Protein AF-A0A932QW08-F1 (afdb_monomer_lite)

pLDDT: mean 87.55, std 18.59, range [40.22, 98.88]

Structure (mmCIF, N/CA/C/O backbone):
data_AF-A0A932QW08-F1
#
_entry.id   AF-A0A932QW08-F1
#
loop_
_atom_site.group_PDB
_atom_site.id
_atom_site.type_symbol
_atom_site.label_atom_id
_atom_site.label_alt_id
_atom_site.label_comp_id
_atom_site.label_asym_id
_atom_site.label_entity_id
_atom_site.label_seq_id
_atom_site.pdbx_PDB_ins_code
_atom_site.Cartn_x
_atom_site.Cartn_y
_atom_site.Cartn_z
_atom_site.occupancy
_atom_site.B_iso_or_equ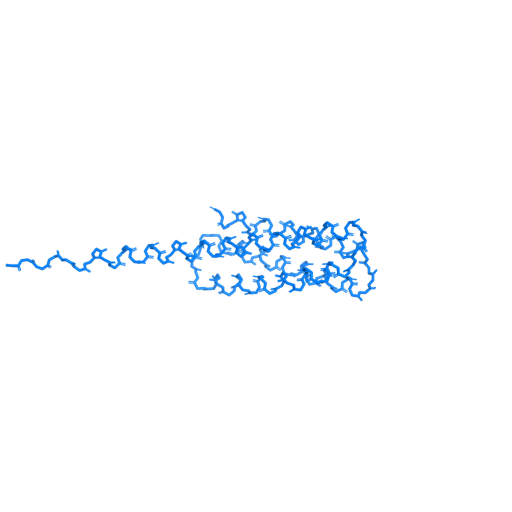iv
_atom_site.auth_seq_id
_atom_site.auth_comp_id
_atom_site.auth_asym_id
_atom_site.auth_atom_id
_atom_site.pdbx_PDB_model_num
ATOM 1 N N . MET A 1 1 ? -29.002 -18.054 51.172 1.00 41.00 1 MET A N 1
ATOM 2 C CA . MET A 1 1 ? -27.911 -18.502 50.277 1.00 41.00 1 MET A CA 1
ATOM 3 C C . MET A 1 1 ? -27.880 -17.586 49.061 1.00 41.00 1 MET A C 1
ATOM 5 O O . MET A 1 1 ? -28.75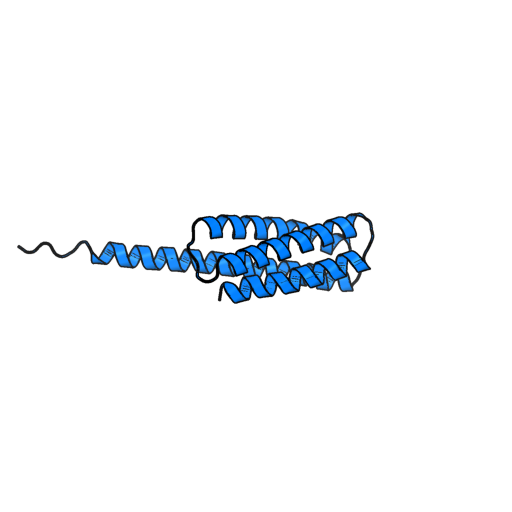7 -17.677 48.213 1.00 41.00 1 MET A O 1
ATOM 9 N N . GLN A 1 2 ? -26.954 -16.626 49.044 1.00 42.19 2 GLN A N 1
ATOM 10 C CA . GLN A 1 2 ? -26.823 -15.622 47.986 1.00 42.19 2 GLN A CA 1
ATOM 11 C C . GLN A 1 2 ? -26.068 -16.214 46.784 1.00 42.19 2 GLN A C 1
ATOM 13 O O . GLN A 1 2 ? -24.943 -16.683 46.929 1.00 42.19 2 GLN A O 1
ATOM 18 N N . ARG A 1 3 ? -26.689 -16.201 45.599 1.00 48.06 3 ARG A N 1
ATOM 19 C CA . ARG A 1 3 ? -26.050 -16.525 44.314 1.00 48.06 3 ARG A CA 1
ATOM 20 C C . ARG A 1 3 ? -25.539 -15.231 43.670 1.00 48.06 3 ARG A C 1
ATOM 22 O O . ARG A 1 3 ? -26.230 -14.643 42.849 1.00 48.06 3 ARG A O 1
ATOM 29 N N . PHE A 1 4 ? -24.336 -14.795 44.032 1.00 46.00 4 PHE A N 1
ATOM 30 C CA . PHE A 1 4 ? -23.606 -13.739 43.319 1.00 46.00 4 PHE A CA 1
ATOM 31 C C . PHE A 1 4 ? -22.258 -14.305 42.876 1.00 46.00 4 PHE A C 1
ATOM 33 O O . PHE A 1 4 ? -21.281 -14.234 43.609 1.00 46.00 4 PHE A O 1
ATOM 40 N N . GLY A 1 5 ? -22.214 -14.942 41.704 1.00 44.84 5 GLY A N 1
ATOM 41 C CA . GLY A 1 5 ? -20.979 -15.579 41.231 1.00 44.84 5 GLY A CA 1
ATOM 42 C C . GLY A 1 5 ? -20.830 -15.747 39.721 1.00 44.84 5 GLY A C 1
ATOM 43 O O . GLY A 1 5 ? -19.841 -16.327 39.296 1.00 44.84 5 GLY A O 1
ATOM 44 N N . SER A 1 6 ? -21.763 -15.255 38.893 1.00 48.72 6 SER A N 1
ATOM 45 C CA . SER A 1 6 ? -21.726 -15.521 37.439 1.00 48.72 6 SER A CA 1
ATOM 46 C C . SER A 1 6 ? -21.627 -14.293 36.532 1.00 48.72 6 SER A C 1
ATOM 48 O O . SER A 1 6 ? -21.470 -14.476 35.331 1.00 48.72 6 SER A O 1
ATOM 50 N N . LEU A 1 7 ? -21.665 -13.056 37.045 1.00 45.31 7 LEU A N 1
ATOM 51 C CA . LEU A 1 7 ? -21.566 -11.868 36.176 1.00 45.31 7 LEU A CA 1
ATOM 52 C C . LEU A 1 7 ? -20.130 -11.385 35.913 1.00 45.31 7 LEU A C 1
ATOM 54 O O . LEU A 1 7 ? -19.889 -10.747 34.894 1.00 45.31 7 LEU A O 1
ATOM 58 N N . ILE A 1 8 ? -19.168 -11.699 36.784 1.00 48.31 8 ILE A N 1
ATOM 59 C CA . ILE A 1 8 ? -17.790 -11.188 36.652 1.00 48.31 8 ILE A CA 1
ATOM 60 C C . ILE A 1 8 ? -16.995 -11.970 35.590 1.00 48.31 8 ILE A C 1
ATOM 62 O O . ILE A 1 8 ? -16.141 -11.401 34.915 1.00 48.31 8 ILE A O 1
ATOM 66 N N . LEU A 1 9 ? -17.322 -13.245 35.357 1.00 43.69 9 LEU A N 1
ATOM 67 C CA . LEU A 1 9 ? -16.589 -14.086 34.404 1.00 43.69 9 LEU A CA 1
ATOM 68 C C . LEU A 1 9 ? -16.829 -13.690 32.932 1.00 43.69 9 LEU A C 1
ATOM 70 O O . LEU A 1 9 ? -15.931 -13.821 32.105 1.00 43.69 9 LEU A O 1
ATOM 74 N N . LEU A 1 10 ? -18.011 -13.152 32.605 1.00 42.28 10 LEU A N 1
ATOM 75 C CA . LEU A 1 10 ? -18.367 -12.736 31.239 1.00 42.28 10 LEU A CA 1
ATOM 76 C C . LEU A 1 10 ? -17.644 -11.456 30.788 1.00 42.28 10 LEU A C 1
ATOM 78 O O . LEU A 1 10 ? -17.302 -11.334 29.614 1.00 42.28 10 LEU A O 1
ATOM 82 N N . PHE A 1 11 ? -17.358 -10.527 31.704 1.00 40.22 11 PHE A N 1
ATOM 83 C CA . PHE A 1 11 ? -16.640 -9.291 31.371 1.00 40.22 11 PHE A CA 1
ATOM 84 C C . PHE A 1 11 ? -15.136 -9.513 31.167 1.00 40.22 11 PHE A C 1
ATOM 86 O O . PHE A 1 11 ? -14.543 -8.891 30.287 1.00 40.22 11 PHE A O 1
ATOM 93 N N . VAL A 1 12 ? -14.524 -10.431 31.923 1.00 45.25 12 VAL A N 1
ATOM 94 C CA . VAL A 1 12 ? -13.089 -10.743 31.787 1.00 45.25 12 VAL A CA 1
ATOM 95 C C . VAL A 1 12 ? -12.794 -11.440 30.451 1.00 45.25 12 VAL A C 1
ATOM 97 O O . VAL A 1 12 ? -11.803 -11.110 29.802 1.00 45.25 12 VAL A O 1
ATOM 100 N N . LEU A 1 13 ? -13.682 -12.332 29.993 1.00 41.16 13 LEU A N 1
ATOM 101 C CA . LEU A 1 13 ? -13.566 -13.011 28.692 1.00 41.16 13 LEU A CA 1
ATOM 102 C C . LEU A 1 13 ? -13.807 -12.069 27.500 1.00 41.16 13 LEU A C 1
ATOM 104 O O . LEU A 1 13 ? -13.126 -12.170 26.482 1.00 41.16 13 LEU A O 1
ATOM 108 N N . ALA A 1 14 ? -14.739 -11.120 27.622 1.00 45.72 14 ALA A N 1
ATOM 109 C CA . ALA A 1 14 ? -14.998 -10.141 26.566 1.00 45.72 14 ALA A CA 1
ATOM 110 C C . ALA A 1 14 ? -13.834 -9.146 26.388 1.00 45.72 14 ALA A C 1
ATOM 112 O O . ALA A 1 14 ? -13.496 -8.797 25.259 1.00 45.72 14 ALA A O 1
ATOM 113 N N . GLY A 1 15 ? -13.194 -8.721 27.484 1.00 46.97 15 GLY A N 1
ATOM 114 C CA . GLY A 1 15 ? -12.040 -7.816 27.433 1.00 46.97 15 GLY A CA 1
ATOM 115 C C . GLY A 1 15 ? -10.779 -8.458 26.843 1.00 46.97 15 GLY A C 1
ATOM 116 O O . GLY A 1 15 ? -10.042 -7.798 26.116 1.00 46.97 15 GLY A O 1
ATOM 117 N N . SER A 1 16 ? -10.559 -9.751 27.096 1.00 50.59 16 SER A N 1
ATOM 118 C CA . SER A 1 16 ? -9.416 -10.498 26.547 1.00 50.59 16 SER A CA 1
ATOM 119 C C . SER A 1 16 ? -9.588 -10.807 25.055 1.00 50.59 16 SER A C 1
ATOM 121 O O . SER A 1 16 ? -8.673 -10.545 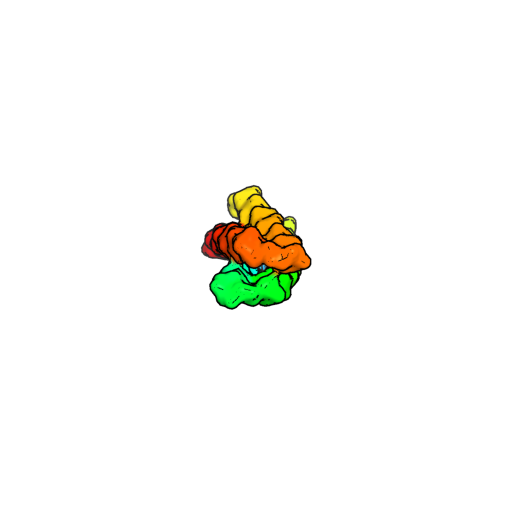24.281 1.00 50.59 16 SER A O 1
ATOM 123 N N . ALA A 1 17 ? -10.784 -11.214 24.613 1.00 52.25 17 ALA A N 1
ATOM 124 C CA . ALA A 1 17 ? -11.071 -11.410 23.186 1.00 52.25 17 ALA A CA 1
ATOM 125 C C . ALA A 1 17 ? -11.004 -10.104 22.365 1.00 52.25 17 ALA A C 1
ATOM 127 O O . ALA A 1 17 ? -10.628 -10.109 21.192 1.00 52.25 17 ALA A O 1
ATOM 128 N N . GLN A 1 18 ? -11.362 -8.967 22.972 1.00 53.00 18 GLN A N 1
ATOM 129 C CA . GLN A 1 18 ? -11.282 -7.659 22.322 1.00 53.00 18 GLN A CA 1
ATOM 130 C C . GLN A 1 18 ? -9.835 -7.146 22.210 1.00 53.00 18 GLN A C 1
ATOM 132 O O . GLN A 1 18 ? -9.493 -6.546 21.191 1.00 53.00 18 GLN A O 1
ATOM 137 N N . ALA A 1 19 ? -8.986 -7.422 23.207 1.00 59.25 19 ALA A N 1
ATOM 138 C CA . ALA A 1 19 ? -7.553 -7.128 23.154 1.00 59.25 19 ALA A CA 1
ATOM 139 C C . ALA A 1 19 ? -6.827 -7.993 22.105 1.00 59.25 19 ALA A C 1
ATOM 141 O O . ALA A 1 19 ? -6.118 -7.455 21.256 1.00 59.25 19 ALA A O 1
ATOM 142 N N . GLU A 1 20 ? -7.093 -9.304 22.075 1.00 60.09 20 GLU A N 1
ATOM 143 C CA . GLU A 1 20 ? -6.527 -10.224 21.074 1.00 60.09 20 GLU A CA 1
ATOM 144 C C . GLU A 1 20 ? -6.945 -9.862 19.638 1.00 60.09 20 GLU A C 1
ATOM 146 O O . GLU A 1 20 ? -6.140 -9.933 18.705 1.00 60.09 20 GLU A O 1
ATOM 151 N N . GLY A 1 21 ? -8.194 -9.417 19.452 1.00 68.50 21 GLY A N 1
ATOM 152 C CA . GLY A 1 21 ? -8.683 -8.942 18.159 1.00 68.50 21 GLY A CA 1
ATOM 153 C C . GLY A 1 21 ? -7.953 -7.690 17.665 1.00 68.50 21 GLY A C 1
ATOM 154 O O . GLY A 1 21 ? -7.710 -7.558 16.468 1.00 68.50 21 GLY A O 1
ATOM 155 N N . PHE A 1 22 ? -7.563 -6.784 18.564 1.00 80.44 22 PHE A N 1
ATOM 156 C CA . PHE A 1 22 ? -6.868 -5.548 18.198 1.00 80.44 22 PHE A CA 1
ATOM 157 C C . PHE A 1 22 ? -5.377 -5.776 17.904 1.00 80.44 22 PHE A C 1
ATOM 159 O O . PHE A 1 22 ? -4.847 -5.216 16.940 1.00 80.44 22 PHE A O 1
ATOM 166 N N . ASP A 1 23 ? -4.722 -6.669 18.650 1.00 86.12 23 ASP A N 1
ATOM 167 C CA . ASP A 1 23 ? -3.331 -7.064 18.396 1.00 86.12 23 ASP A CA 1
ATOM 168 C C . ASP A 1 23 ? -3.159 -7.668 16.997 1.00 86.12 23 ASP A C 1
ATOM 170 O O . ASP A 1 23 ? -2.209 -7.341 16.277 1.00 86.12 23 ASP A O 1
ATOM 174 N N . HIS A 1 24 ? -4.112 -8.499 16.562 1.00 90.06 24 HIS A N 1
ATOM 175 C CA . HIS A 1 24 ? -4.117 -9.067 15.212 1.00 90.06 24 HIS A CA 1
ATOM 176 C C . HIS A 1 24 ? -4.243 -7.992 14.111 1.00 90.06 24 HIS A C 1
ATOM 178 O O . HIS A 1 24 ? -3.538 -8.061 13.092 1.00 90.06 24 HIS A O 1
ATOM 184 N N . LEU A 1 25 ? -5.070 -6.959 14.318 1.00 92.19 25 LEU A N 1
ATOM 185 C CA . LEU A 1 25 ? -5.184 -5.832 13.382 1.00 92.19 25 LEU A CA 1
ATOM 186 C C . LEU A 1 25 ? -3.860 -5.077 13.257 1.00 92.19 25 LEU A C 1
ATOM 188 O O . LEU A 1 25 ? -3.418 -4.780 12.143 1.00 92.19 25 LEU A O 1
ATOM 192 N N . LEU A 1 26 ? -3.208 -4.790 14.387 1.00 93.25 26 LEU A N 1
ATOM 193 C CA . LEU A 1 26 ? -1.934 -4.079 14.405 1.00 93.25 26 LEU A CA 1
ATOM 194 C C . LEU A 1 26 ? -0.818 -4.914 13.761 1.00 93.25 26 LEU A C 1
ATOM 196 O O . LEU A 1 26 ? -0.017 -4.378 12.992 1.00 93.25 26 LEU A O 1
ATOM 200 N N . GLN A 1 27 ? -0.786 -6.228 14.000 1.00 95.38 27 GLN A N 1
ATOM 201 C CA . GLN A 1 27 ? 0.127 -7.148 13.313 1.00 95.38 27 GLN A CA 1
ATOM 202 C C . GLN A 1 27 ? -0.084 -7.124 11.796 1.00 95.38 27 GLN A C 1
ATOM 204 O O . GLN A 1 27 ? 0.879 -6.987 11.037 1.00 95.38 27 GLN A O 1
ATOM 209 N N . THR A 1 28 ? -1.339 -7.177 11.344 1.00 96.75 28 THR A N 1
ATOM 210 C CA . THR A 1 28 ? -1.672 -7.105 9.916 1.00 96.75 28 THR A CA 1
ATOM 211 C C . THR A 1 28 ? -1.260 -5.751 9.323 1.00 96.75 28 THR A C 1
ATOM 213 O O . THR A 1 28 ? -0.661 -5.699 8.248 1.00 96.75 28 THR A O 1
ATOM 216 N N . ALA A 1 29 ? -1.477 -4.644 10.040 1.00 96.88 29 ALA A N 1
ATOM 217 C CA . ALA A 1 29 ? -1.026 -3.318 9.618 1.00 96.88 29 ALA A CA 1
ATOM 218 C C . ALA A 1 29 ? 0.509 -3.205 9.544 1.00 96.88 29 ALA A C 1
ATOM 220 O O . ALA A 1 29 ? 1.040 -2.628 8.594 1.00 96.88 29 ALA A O 1
ATOM 221 N N . ASN A 1 30 ? 1.238 -3.799 10.493 1.00 98.00 30 ASN A N 1
ATOM 222 C CA . ASN A 1 30 ? 2.701 -3.876 10.458 1.00 98.00 30 ASN A CA 1
ATOM 223 C C . ASN A 1 30 ? 3.197 -4.678 9.248 1.00 98.00 30 ASN A C 1
ATOM 225 O O . ASN A 1 30 ? 4.149 -4.262 8.588 1.00 98.00 30 ASN A O 1
ATOM 229 N N . GLN A 1 31 ? 2.529 -5.786 8.914 1.00 98.44 31 GLN A N 1
ATOM 230 C CA . GLN A 1 31 ? 2.839 -6.560 7.714 1.00 98.44 31 GLN A CA 1
ATOM 231 C C . GLN A 1 31 ? 2.641 -5.729 6.438 1.00 98.44 31 GLN A C 1
ATOM 233 O O . GLN A 1 31 ? 3.498 -5.762 5.556 1.00 98.44 31 GLN A O 1
ATOM 238 N N . ILE A 1 32 ? 1.548 -4.964 6.342 1.00 98.62 32 ILE A N 1
ATOM 239 C CA . ILE A 1 32 ? 1.285 -4.061 5.209 1.00 98.62 32 ILE A CA 1
ATOM 240 C C . ILE A 1 32 ? 2.396 -3.007 5.088 1.00 98.62 32 ILE A C 1
ATOM 242 O O . ILE A 1 32 ? 2.891 -2.771 3.986 1.00 98.62 32 ILE A O 1
ATOM 246 N N . VAL A 1 33 ? 2.828 -2.407 6.205 1.00 98.62 33 VAL A N 1
ATOM 247 C CA . VAL A 1 33 ? 3.949 -1.450 6.213 1.00 98.62 33 VAL A CA 1
ATOM 248 C C . VAL A 1 33 ? 5.234 -2.112 5.718 1.00 98.62 33 VAL A C 1
ATOM 250 O O . VAL A 1 33 ? 5.835 -1.587 4.783 1.00 98.62 33 VAL A O 1
ATOM 253 N N . ARG A 1 34 ? 5.610 -3.279 6.256 1.00 98.69 34 ARG A N 1
ATOM 254 C CA . ARG A 1 34 ? 6.819 -4.004 5.832 1.00 98.69 34 ARG A CA 1
ATOM 255 C C . ARG A 1 34 ? 6.818 -4.287 4.329 1.00 98.69 34 ARG A C 1
ATOM 257 O O . ARG A 1 34 ? 7.777 -3.950 3.648 1.00 98.69 34 ARG A O 1
ATOM 264 N N . LEU A 1 35 ? 5.721 -4.835 3.802 1.00 98.81 35 LEU A N 1
ATOM 265 C CA . LEU A 1 35 ? 5.591 -5.134 2.371 1.00 98.81 35 LEU A CA 1
ATOM 266 C C . LEU A 1 35 ? 5.701 -3.869 1.509 1.00 98.81 35 LEU A C 1
ATOM 268 O O . LEU A 1 35 ? 6.321 -3.893 0.451 1.00 98.81 35 LEU A O 1
ATOM 272 N N . SER A 1 36 ? 5.137 -2.748 1.967 1.00 98.75 36 SER A N 1
ATOM 273 C CA . SER A 1 36 ? 5.273 -1.471 1.260 1.00 98.75 36 SER A CA 1
ATOM 274 C C . SER A 1 36 ? 6.711 -0.946 1.248 1.00 98.75 36 SER A C 1
ATOM 276 O O . SER A 1 36 ? 7.135 -0.341 0.267 1.00 98.75 36 SER A O 1
ATOM 278 N N . GLU A 1 37 ? 7.464 -1.167 2.327 1.00 98.69 37 GLU A N 1
ATOM 279 C CA . GLU A 1 37 ? 8.866 -0.764 2.435 1.00 98.69 37 GLU A CA 1
ATOM 280 C C . GLU A 1 37 ? 9.753 -1.650 1.555 1.00 98.69 37 GLU A C 1
ATOM 282 O O . GLU A 1 37 ? 10.616 -1.116 0.866 1.00 98.69 37 GLU A O 1
ATOM 287 N N . GLU A 1 38 ? 9.463 -2.952 1.460 1.00 98.75 38 GLU A N 1
ATOM 288 C CA . GLU A 1 38 ? 10.105 -3.875 0.508 1.00 98.75 38 GLU A CA 1
ATOM 289 C C . GLU A 1 38 ? 9.854 -3.460 -0.951 1.00 98.75 38 GLU A C 1
ATOM 291 O O . GLU A 1 38 ? 10.796 -3.393 -1.739 1.00 98.75 38 GLU A O 1
ATOM 296 N N . MET A 1 39 ? 8.618 -3.077 -1.310 1.00 98.81 39 MET A N 1
ATOM 297 C CA . MET A 1 39 ? 8.327 -2.529 -2.645 1.00 98.81 39 MET A CA 1
ATOM 298 C C . MET A 1 39 ? 9.169 -1.278 -2.945 1.00 98.81 39 MET A C 1
ATOM 300 O O . MET A 1 39 ? 9.680 -1.123 -4.052 1.00 98.81 39 MET A O 1
ATOM 304 N N . VAL A 1 40 ? 9.302 -0.361 -1.980 1.00 98.81 40 VAL A N 1
ATOM 305 C CA . VAL A 1 40 ? 10.072 0.880 -2.162 1.00 98.81 40 VAL A CA 1
ATOM 306 C C . VAL A 1 40 ? 11.569 0.602 -2.245 1.00 98.81 40 VAL A C 1
ATOM 308 O O . VAL A 1 40 ? 12.233 1.183 -3.102 1.00 98.81 40 VAL A O 1
ATOM 311 N N . TYR A 1 41 ? 12.092 -0.259 -1.373 1.00 98.69 41 TYR A N 1
ATOM 312 C CA . TYR A 1 41 ? 13.501 -0.631 -1.326 1.00 98.69 41 TYR A CA 1
ATOM 313 C C . TYR A 1 41 ? 13.929 -1.264 -2.653 1.00 98.69 41 TYR A C 1
ATOM 315 O O . TYR A 1 41 ? 14.711 -0.669 -3.393 1.00 98.69 41 TYR A O 1
ATOM 323 N N . HIS A 1 42 ? 13.303 -2.378 -3.033 1.00 98.19 42 HIS A N 1
ATOM 324 C CA . HIS A 1 42 ? 13.646 -3.094 -4.260 1.00 98.19 42 HIS A CA 1
ATOM 325 C C . HIS A 1 42 ? 13.314 -2.299 -5.523 1.00 98.19 42 HIS A C 1
ATOM 327 O O . HIS A 1 42 ? 14.049 -2.332 -6.508 1.00 98.19 42 HIS A O 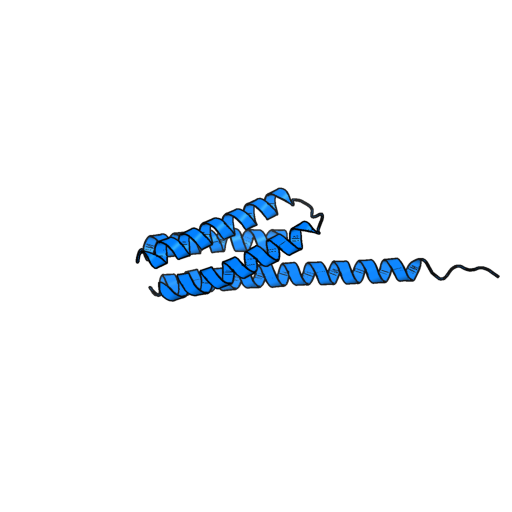1
ATOM 333 N N . GLY A 1 43 ? 12.235 -1.515 -5.496 1.00 98.19 43 GLY A N 1
ATOM 334 C CA . GLY A 1 43 ? 11.926 -0.588 -6.576 1.00 98.19 43 GLY A CA 1
ATOM 335 C C . GLY A 1 43 ? 12.999 0.485 -6.767 1.00 98.19 43 GLY A C 1
ATOM 336 O O . GLY A 1 43 ? 13.281 0.870 -7.897 1.00 98.19 43 GLY A O 1
ATOM 337 N N . SER A 1 44 ? 13.634 0.948 -5.688 1.00 98.25 44 SER A N 1
ATOM 338 C CA . SER A 1 44 ? 14.749 1.901 -5.770 1.00 98.25 44 SER A CA 1
ATOM 339 C C . SER A 1 44 ? 16.028 1.258 -6.322 1.00 98.25 44 SER A C 1
ATOM 341 O O . SER A 1 44 ? 16.841 1.960 -6.914 1.00 98.25 44 SER A O 1
ATOM 343 N N . GLU A 1 45 ? 16.169 -0.064 -6.199 1.00 98.38 45 GLU A N 1
ATOM 344 C CA . GLU A 1 45 ? 17.230 -0.874 -6.821 1.00 98.38 45 GLU A CA 1
ATOM 345 C C . GLU A 1 45 ? 16.907 -1.285 -8.274 1.00 98.38 45 GLU A C 1
ATOM 347 O O . GLU A 1 45 ? 17.720 -1.912 -8.949 1.00 98.38 45 GLU A O 1
ATOM 352 N N . GLY A 1 46 ? 15.727 -0.924 -8.790 1.00 97.94 46 GLY A N 1
ATOM 353 C CA . GLY A 1 46 ? 15.304 -1.238 -10.158 1.00 97.94 46 GLY A CA 1
ATOM 354 C C . GLY A 1 46 ? 14.607 -2.590 -10.331 1.00 97.94 46 GLY A C 1
ATOM 355 O O . GLY A 1 46 ? 14.317 -3.003 -11.457 1.00 97.94 46 GLY A O 1
ATOM 356 N N . HIS A 1 47 ? 14.278 -3.281 -9.242 1.00 98.31 47 HIS A N 1
ATOM 357 C CA . HIS A 1 47 ? 13.629 -4.589 -9.275 1.00 98.31 47 HIS A CA 1
ATOM 358 C C . HIS A 1 47 ? 12.102 -4.457 -9.391 1.00 98.31 47 HIS A C 1
ATOM 360 O O . HIS A 1 47 ? 11.356 -4.510 -8.414 1.00 98.31 47 HIS A O 1
ATOM 366 N N . LEU A 1 48 ? 11.613 -4.312 -10.628 1.00 98.19 48 LEU A N 1
ATOM 367 C CA . LEU A 1 48 ? 10.174 -4.222 -10.917 1.00 98.19 48 LEU A CA 1
ATOM 368 C C . LEU A 1 48 ? 9.367 -5.442 -10.451 1.00 98.19 48 LEU A C 1
ATOM 370 O O . LEU A 1 48 ? 8.237 -5.287 -9.989 1.00 98.19 48 LEU A O 1
ATOM 374 N N . HIS A 1 49 ? 9.927 -6.646 -10.577 1.00 98.31 49 HIS A N 1
ATOM 375 C CA . HIS A 1 49 ? 9.251 -7.881 -10.172 1.00 98.31 49 HIS A CA 1
ATOM 376 C C . HIS A 1 49 ? 8.987 -7.911 -8.660 1.00 98.31 49 HIS A C 1
ATOM 378 O O . HIS A 1 49 ? 7.885 -8.254 -8.248 1.00 98.31 49 HIS A O 1
ATOM 384 N N . GLU A 1 50 ? 9.917 -7.412 -7.845 1.00 98.62 50 GLU A N 1
ATOM 385 C CA . GLU A 1 50 ? 9.733 -7.291 -6.395 1.00 98.62 50 GLU A CA 1
ATOM 386 C C . GLU A 1 50 ? 8.637 -6.281 -6.020 1.00 98.62 50 GLU A C 1
ATOM 388 O O . GLU A 1 50 ? 7.889 -6.505 -5.066 1.00 98.62 50 GLU A O 1
ATOM 393 N N . ILE A 1 51 ? 8.460 -5.191 -6.783 1.00 98.75 51 ILE A N 1
ATOM 394 C CA . ILE A 1 51 ? 7.309 -4.291 -6.578 1.00 98.75 51 ILE A CA 1
ATOM 395 C C . ILE A 1 51 ? 5.992 -5.042 -6.834 1.00 98.75 51 ILE A C 1
ATOM 397 O O . ILE A 1 51 ? 5.024 -4.880 -6.085 1.00 98.75 51 ILE A O 1
ATOM 401 N N . ILE A 1 52 ? 5.942 -5.865 -7.885 1.00 98.75 52 ILE A N 1
ATOM 402 C CA . ILE A 1 52 ? 4.750 -6.637 -8.261 1.00 98.75 52 ILE A CA 1
ATOM 403 C C . ILE A 1 52 ? 4.439 -7.703 -7.205 1.00 98.75 52 ILE A C 1
ATOM 405 O O . ILE A 1 52 ? 3.298 -7.789 -6.744 1.00 98.75 52 ILE A O 1
ATOM 409 N N . ASP A 1 53 ? 5.439 -8.482 -6.800 1.00 98.75 53 ASP A N 1
ATOM 410 C CA . ASP A 1 53 ? 5.268 -9.621 -5.902 1.00 98.75 53 ASP A CA 1
ATOM 411 C C . ASP A 1 53 ? 4.917 -9.173 -4.486 1.00 98.75 53 ASP A C 1
ATOM 413 O O . ASP A 1 53 ? 3.954 -9.670 -3.887 1.00 98.75 53 ASP A O 1
ATOM 417 N N . ASN A 1 54 ? 5.634 -8.179 -3.956 1.00 98.81 54 ASN A N 1
ATOM 418 C CA . ASN A 1 54 ? 5.329 -7.629 -2.638 1.00 98.81 54 ASN A CA 1
ATOM 419 C C . ASN A 1 54 ? 4.020 -6.834 -2.657 1.00 98.81 54 ASN A C 1
ATOM 421 O O . ASN A 1 54 ? 3.226 -6.955 -1.722 1.00 98.81 54 ASN A O 1
ATOM 425 N N . GLY A 1 55 ? 3.704 -6.151 -3.763 1.00 98.75 55 GLY A N 1
ATOM 426 C CA . GLY A 1 55 ? 2.397 -5.535 -3.970 1.00 98.75 55 GLY A CA 1
ATOM 427 C C . GLY A 1 55 ? 1.254 -6.552 -3.923 1.00 98.75 55 GLY A C 1
ATOM 428 O O . GLY A 1 55 ? 0.261 -6.338 -3.229 1.00 98.75 55 GLY A O 1
ATOM 429 N N . ALA A 1 56 ? 1.384 -7.693 -4.602 1.00 98.81 56 ALA A N 1
ATOM 430 C CA . ALA A 1 56 ? 0.357 -8.733 -4.603 1.00 98.81 56 ALA A CA 1
ATOM 431 C C . ALA A 1 56 ? 0.144 -9.346 -3.206 1.00 98.81 56 ALA A C 1
ATOM 433 O O . ALA A 1 56 ? -0.998 -9.574 -2.795 1.00 98.81 56 ALA A O 1
ATOM 434 N N . LYS A 1 57 ? 1.224 -9.574 -2.443 1.00 98.81 57 LYS A N 1
ATOM 435 C CA . LYS A 1 57 ? 1.143 -9.987 -1.029 1.00 98.81 57 LYS A CA 1
ATOM 436 C C . LYS A 1 57 ? 0.445 -8.917 -0.181 1.00 98.81 57 LYS A C 1
ATOM 438 O O . LYS A 1 57 ? -0.379 -9.248 0.671 1.00 98.81 57 LYS A O 1
ATOM 443 N N . MET A 1 58 ? 0.742 -7.645 -0.438 1.00 98.56 58 MET A N 1
ATOM 444 C CA . MET A 1 58 ? 0.185 -6.509 0.292 1.00 98.56 58 MET A CA 1
ATOM 445 C C . MET A 1 58 ? -1.323 -6.364 0.056 1.00 98.56 58 MET A C 1
ATOM 447 O O . MET A 1 58 ? -2.046 -6.147 1.022 1.00 98.56 58 MET A O 1
ATOM 451 N N . ILE A 1 59 ? -1.823 -6.574 -1.171 1.00 98.69 59 ILE A N 1
ATOM 452 C CA . ILE A 1 59 ? -3.272 -6.589 -1.458 1.00 98.69 59 ILE A CA 1
ATOM 453 C C . ILE A 1 59 ? -4.000 -7.628 -0.600 1.00 98.69 59 ILE A C 1
ATOM 455 O O . ILE A 1 59 ? -5.002 -7.299 0.028 1.00 98.69 59 ILE A O 1
ATOM 459 N N . LYS A 1 60 ? -3.461 -8.849 -0.481 1.00 98.50 60 LYS A N 1
ATOM 460 C CA . LYS A 1 60 ? -4.061 -9.893 0.369 1.00 98.50 60 LYS A CA 1
ATOM 461 C C . LYS A 1 60 ? -4.128 -9.471 1.841 1.00 98.50 60 LYS A C 1
ATOM 463 O O . LYS A 1 60 ? -5.132 -9.716 2.505 1.00 98.50 60 LYS A O 1
ATOM 468 N N . ALA A 1 61 ? -3.074 -8.831 2.350 1.00 98.19 61 ALA A N 1
ATOM 469 C CA . ALA A 1 61 ? -3.042 -8.331 3.724 1.00 98.19 61 ALA A CA 1
ATOM 470 C C . ALA A 1 61 ? -4.027 -7.165 3.941 1.00 98.19 61 ALA A C 1
ATOM 472 O O . ALA A 1 61 ? -4.696 -7.114 4.971 1.00 98.19 61 ALA A O 1
ATOM 473 N N . ILE A 1 62 ? -4.163 -6.267 2.959 1.00 98.38 62 ILE A N 1
ATOM 474 C CA . ILE A 1 62 ? -5.136 -5.165 2.976 1.00 98.38 62 ILE A CA 1
ATOM 475 C C . ILE A 1 62 ? -6.568 -5.698 2.993 1.00 98.38 62 ILE A C 1
ATOM 477 O O . ILE A 1 62 ? -7.372 -5.243 3.803 1.00 98.38 62 ILE A O 1
ATOM 481 N N . ASP A 1 63 ? -6.886 -6.658 2.124 1.00 97.12 63 ASP A N 1
ATOM 482 C CA . ASP A 1 63 ? -8.228 -7.234 2.034 1.00 97.12 63 ASP A CA 1
ATOM 483 C C . ASP A 1 63 ? -8.602 -7.963 3.337 1.00 97.12 63 ASP A C 1
ATOM 485 O O . ASP A 1 63 ? -9.733 -7.832 3.811 1.00 97.12 63 ASP A O 1
ATOM 489 N N . ARG A 1 64 ? -7.635 -8.651 3.968 1.00 95.75 64 ARG A N 1
ATOM 490 C CA . ARG A 1 64 ? -7.800 -9.240 5.305 1.00 95.75 64 ARG A CA 1
ATOM 491 C C . ARG A 1 64 ? -8.107 -8.171 6.354 1.00 95.75 64 ARG A C 1
ATOM 493 O O . ARG A 1 64 ? -9.154 -8.241 6.987 1.00 95.75 64 ARG A O 1
ATOM 500 N N . LEU A 1 65 ? -7.260 -7.143 6.463 1.00 95.19 65 LEU A N 1
ATOM 501 C CA . LEU A 1 65 ? -7.458 -6.050 7.419 1.00 95.19 65 LEU A CA 1
ATOM 502 C C . LEU A 1 65 ? -8.817 -5.361 7.225 1.00 95.19 65 LEU A C 1
ATOM 504 O O . LEU A 1 65 ? -9.522 -5.073 8.188 1.00 95.19 65 LEU A O 1
ATOM 508 N N . ALA A 1 66 ? -9.209 -5.105 5.976 1.00 94.25 66 ALA A N 1
ATOM 509 C CA . ALA A 1 66 ? -10.495 -4.500 5.654 1.00 94.25 66 ALA A CA 1
ATOM 510 C C . ALA A 1 66 ? -11.679 -5.395 6.053 1.00 94.25 66 ALA A C 1
ATOM 512 O O . ALA A 1 66 ? -12.722 -4.872 6.445 1.00 94.25 66 ALA A O 1
ATOM 513 N N . GLY A 1 67 ? -11.536 -6.719 5.945 1.00 92.50 67 GLY A N 1
ATOM 514 C CA . GLY A 1 67 ? -12.513 -7.696 6.425 1.00 92.50 67 GLY A CA 1
ATOM 515 C C . GLY A 1 67 ? -12.647 -7.673 7.944 1.00 92.50 67 GLY A C 1
ATOM 516 O O . GLY A 1 67 ? -13.755 -7.492 8.450 1.00 92.50 67 GLY A O 1
ATOM 517 N N . ASP A 1 68 ? -11.521 -7.760 8.649 1.00 90.50 68 ASP A N 1
ATOM 518 C CA . ASP A 1 68 ? -11.470 -7.794 10.115 1.00 90.50 68 ASP A CA 1
ATOM 519 C C . ASP A 1 68 ? -12.003 -6.491 10.740 1.00 90.50 68 ASP A C 1
ATOM 521 O O . ASP A 1 68 ? -12.629 -6.497 11.794 1.00 90.50 68 ASP A O 1
ATOM 525 N N . LEU A 1 69 ? -11.858 -5.355 10.052 1.00 89.38 69 LEU A N 1
ATOM 526 C CA . LEU A 1 69 ? -12.398 -4.071 10.507 1.00 89.38 69 LEU A CA 1
ATOM 527 C C . LEU A 1 69 ? -13.912 -3.907 10.323 1.00 89.38 69 LEU A C 1
ATOM 529 O O . LEU A 1 69 ? -14.495 -3.013 10.941 1.00 89.38 69 LEU A O 1
ATOM 533 N N . LYS A 1 70 ? -14.575 -4.717 9.485 1.00 86.25 70 LYS A N 1
ATOM 534 C CA . LYS A 1 70 ? -16.038 -4.619 9.291 1.00 86.25 70 LYS A CA 1
ATOM 535 C C . LYS A 1 70 ? -16.819 -5.030 10.535 1.00 86.25 70 LYS A C 1
ATOM 537 O O . LYS A 1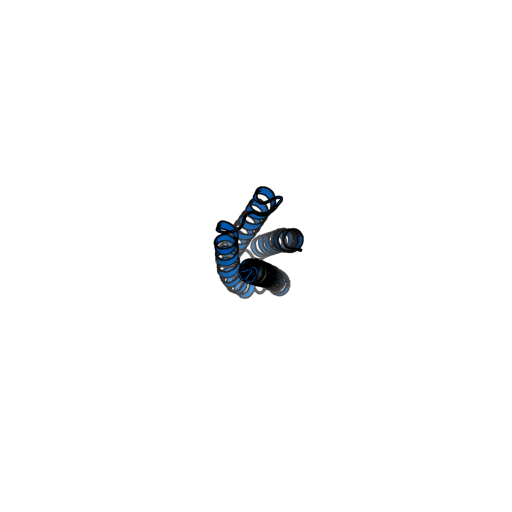 70 ? -17.927 -4.540 10.734 1.00 86.25 70 LYS A O 1
ATOM 542 N N . SER A 1 71 ? -16.261 -5.917 11.352 1.00 78.44 71 SER A N 1
ATOM 543 C CA . SER A 1 71 ? -16.888 -6.406 12.584 1.00 78.44 71 SER A CA 1
ATOM 544 C C . SER A 1 71 ? -16.654 -5.483 13.785 1.00 78.44 71 SER A C 1
ATOM 546 O O . SER A 1 71 ? -17.237 -5.706 14.845 1.00 78.44 71 SER A O 1
ATOM 548 N N . LEU A 1 72 ? -15.847 -4.426 13.631 1.00 78.94 72 LEU A N 1
ATOM 549 C CA . LEU A 1 72 ? -15.414 -3.563 14.725 1.00 78.94 72 LEU A CA 1
ATOM 550 C C . LEU A 1 72 ? -15.982 -2.146 14.599 1.00 78.94 72 LEU A C 1
ATOM 552 O O . LEU A 1 72 ? -15.986 -1.529 13.531 1.00 78.94 72 LEU A O 1
ATOM 556 N N . LYS A 1 73 ? -16.430 -1.594 15.730 1.00 80.06 73 LYS A N 1
ATOM 557 C CA . LYS A 1 73 ? -16.760 -0.171 15.862 1.00 80.06 73 LYS A CA 1
ATOM 558 C C . LYS A 1 73 ? -15.552 0.553 16.442 1.00 80.06 73 LYS A C 1
ATOM 560 O O . LYS A 1 73 ? -15.303 0.463 17.638 1.00 80.06 73 LYS A O 1
ATOM 565 N N . LEU A 1 74 ? -14.817 1.257 15.587 1.00 78.06 74 LEU A N 1
ATOM 566 C CA . LEU A 1 74 ? -13.630 2.015 15.981 1.00 78.06 74 LEU A CA 1
ATOM 567 C C . LEU A 1 74 ? -13.886 3.528 15.944 1.00 78.06 74 LEU A C 1
ATOM 569 O O . LEU A 1 74 ? -14.625 4.004 15.072 1.00 78.06 74 LEU A O 1
ATOM 573 N N . PRO A 1 75 ? -13.245 4.312 16.828 1.00 75.25 75 PRO A N 1
ATOM 574 C CA . PRO A 1 75 ? -13.161 5.756 16.646 1.00 75.25 75 PRO A CA 1
ATOM 575 C C . PRO A 1 75 ? -12.469 6.074 15.308 1.00 75.25 75 PRO A C 1
ATOM 577 O O . PRO A 1 75 ? -11.609 5.334 14.838 1.00 75.25 75 PRO A O 1
ATOM 580 N N . HIS A 1 76 ? -12.879 7.159 14.647 1.00 83.00 76 HIS A N 1
ATOM 581 C CA . HIS A 1 76 ? -12.326 7.593 13.351 1.00 83.00 76 HIS A CA 1
ATOM 582 C C . HIS A 1 76 ? -12.383 6.551 12.209 1.00 83.00 76 HIS A C 1
ATOM 584 O O . HIS A 1 76 ? -11.634 6.658 11.234 1.00 83.00 76 HIS A O 1
ATOM 590 N N . GLN A 1 77 ? -13.323 5.597 12.258 1.00 86.25 77 GLN A N 1
ATOM 591 C CA . GLN A 1 77 ? -13.471 4.507 11.280 1.00 86.25 77 GLN A CA 1
ATOM 592 C C . GLN A 1 77 ? -13.432 4.967 9.812 1.00 86.25 77 GLN A C 1
ATOM 594 O O . GLN A 1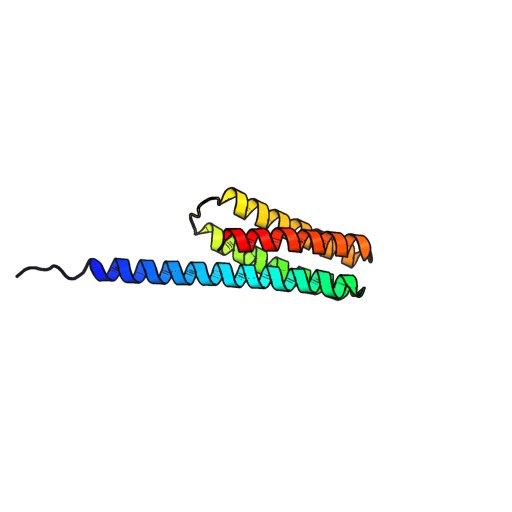 77 ? -12.783 4.335 8.981 1.00 86.25 77 GLN A O 1
ATOM 599 N N . LYS A 1 78 ? -14.065 6.100 9.479 1.00 88.88 78 LYS A N 1
ATOM 600 C CA . LYS A 1 78 ? -14.061 6.654 8.113 1.00 88.88 78 LYS A CA 1
ATOM 601 C C . LYS A 1 78 ? -12.655 7.039 7.637 1.00 88.88 78 LYS A C 1
ATOM 603 O O . LYS A 1 78 ? -12.313 6.805 6.480 1.00 88.88 78 LYS A O 1
ATOM 608 N N . ALA A 1 79 ? -11.841 7.633 8.509 1.00 90.06 79 ALA A N 1
ATOM 609 C CA . ALA A 1 79 ? -10.472 8.020 8.175 1.00 90.06 79 ALA A CA 1
ATOM 610 C C . ALA A 1 79 ? -9.584 6.784 7.969 1.00 90.06 79 ALA A C 1
ATOM 612 O O . ALA A 1 79 ? -8.829 6.729 6.997 1.00 90.06 79 ALA A O 1
ATOM 613 N N . LEU A 1 80 ? -9.739 5.766 8.822 1.00 92.69 80 LEU A N 1
ATOM 614 C CA . LEU A 1 80 ? -9.057 4.481 8.676 1.00 92.69 80 LEU A CA 1
ATOM 615 C C . LEU A 1 80 ? -9.447 3.780 7.364 1.00 92.69 80 LEU A C 1
ATOM 617 O O . LEU A 1 80 ? -8.572 3.420 6.581 1.00 92.69 80 LEU A O 1
ATOM 621 N N . GLN A 1 81 ? -10.744 3.671 7.064 1.00 92.81 81 GLN A N 1
ATOM 622 C CA . GLN A 1 81 ? -11.239 3.085 5.811 1.00 92.81 81 GLN A CA 1
ATOM 623 C C . GLN A 1 81 ? -10.725 3.833 4.573 1.00 92.81 81 GLN A C 1
ATOM 625 O O . GLN A 1 81 ? -10.330 3.206 3.590 1.00 92.81 81 GLN A O 1
ATOM 630 N N . ASN A 1 82 ? -10.684 5.169 4.617 1.00 94.50 82 ASN A N 1
ATOM 631 C CA . ASN A 1 82 ? -10.120 5.974 3.535 1.00 94.50 82 ASN A CA 1
ATOM 632 C C . ASN A 1 82 ? -8.624 5.698 3.338 1.00 94.50 82 ASN A C 1
ATOM 634 O O . ASN A 1 82 ? -8.186 5.569 2.196 1.00 94.50 82 ASN A O 1
ATOM 638 N N . SER A 1 83 ? -7.855 5.583 4.425 1.00 96.31 83 SER A N 1
ATOM 639 C CA . SER A 1 83 ? -6.429 5.246 4.355 1.00 96.31 83 SER A CA 1
ATOM 640 C C . SER A 1 83 ? -6.209 3.833 3.815 1.00 96.31 83 SER A C 1
ATOM 642 O O . SER A 1 83 ? -5.357 3.654 2.956 1.00 96.31 83 SER A O 1
ATOM 644 N N . ILE A 1 84 ? -7.012 2.848 4.227 1.00 97.06 84 ILE A N 1
ATOM 645 C CA . ILE A 1 84 ? -6.953 1.470 3.708 1.00 97.06 84 ILE A CA 1
ATOM 646 C C . ILE A 1 84 ? -7.247 1.433 2.207 1.00 97.06 84 ILE A C 1
ATOM 648 O O . ILE A 1 84 ? -6.483 0.829 1.453 1.00 97.06 84 ILE A O 1
ATOM 652 N N . ARG A 1 85 ? -8.306 2.120 1.757 1.00 97.94 85 ARG A N 1
ATOM 653 C CA . ARG A 1 85 ? -8.632 2.230 0.327 1.00 97.94 85 ARG A CA 1
ATOM 654 C C . ARG A 1 85 ? -7.495 2.888 -0.450 1.00 97.94 85 ARG A C 1
ATOM 656 O O . ARG A 1 85 ? -7.057 2.342 -1.452 1.00 97.94 85 ARG A O 1
ATOM 663 N N . ALA A 1 86 ? -6.966 4.008 0.043 1.00 98.31 86 ALA A N 1
ATOM 664 C CA . ALA A 1 86 ? -5.857 4.698 -0.607 1.00 98.31 86 ALA A CA 1
ATOM 665 C C . ALA A 1 86 ? -4.596 3.822 -0.695 1.00 98.31 86 ALA A C 1
ATOM 667 O O . ALA A 1 86 ? -3.943 3.799 -1.736 1.00 98.31 86 ALA A O 1
ATOM 668 N N . THR A 1 87 ? -4.277 3.064 0.359 1.00 98.56 87 THR A N 1
ATOM 669 C CA . THR A 1 87 ? -3.194 2.074 0.332 1.00 98.56 87 THR A CA 1
ATOM 670 C C . THR A 1 87 ? -3.431 1.054 -0.782 1.00 98.56 87 THR A C 1
ATOM 672 O O . THR A 1 87 ? -2.553 0.864 -1.620 1.00 98.56 87 THR A O 1
ATOM 675 N N . ARG A 1 88 ? -4.632 0.460 -0.848 1.00 98.75 88 ARG A N 1
ATOM 676 C CA . ARG A 1 88 ? -5.012 -0.526 -1.874 1.00 98.75 88 ARG A CA 1
ATOM 677 C C . ARG A 1 88 ? -4.857 0.026 -3.287 1.00 98.75 88 ARG A C 1
ATOM 679 O O . ARG A 1 88 ? -4.154 -0.572 -4.096 1.00 98.75 88 ARG A O 1
ATOM 686 N N . ASP A 1 89 ? -5.444 1.190 -3.556 1.00 98.69 89 ASP A N 1
ATOM 687 C CA . ASP A 1 89 ? -5.444 1.820 -4.880 1.00 98.69 89 ASP A CA 1
ATOM 688 C C . ASP A 1 89 ? -4.014 2.109 -5.366 1.00 98.69 89 ASP A C 1
ATOM 690 O O . ASP A 1 89 ? -3.684 1.918 -6.540 1.00 98.69 89 ASP A O 1
ATOM 694 N N . LYS A 1 90 ? -3.131 2.557 -4.461 1.00 98.75 90 LYS A N 1
ATOM 695 C CA . LYS A 1 90 ? -1.722 2.823 -4.784 1.00 98.75 90 LYS A CA 1
ATOM 696 C C . LYS A 1 90 ? -0.918 1.542 -4.983 1.00 98.75 90 LYS A C 1
ATOM 698 O O . LYS A 1 90 ? -0.089 1.504 -5.890 1.00 98.75 90 LYS A O 1
ATOM 703 N N . THR A 1 91 ? -1.191 0.489 -4.216 1.00 98.81 91 THR A N 1
ATOM 704 C CA . THR A 1 91 ? -0.586 -0.830 -4.431 1.00 98.81 91 THR A CA 1
ATOM 705 C C . THR A 1 91 ? -1.009 -1.423 -5.780 1.00 98.81 91 THR A C 1
ATOM 707 O O . THR A 1 91 ? -0.157 -1.868 -6.546 1.00 98.81 91 THR A O 1
ATOM 710 N N . GLU A 1 92 ? -2.296 -1.362 -6.136 1.00 98.88 92 GLU A N 1
ATOM 711 C CA . GLU A 1 92 ? -2.786 -1.807 -7.450 1.00 98.88 92 GLU A CA 1
ATOM 712 C C . GLU A 1 92 ? -2.165 -1.001 -8.596 1.00 98.88 92 GLU A C 1
ATOM 714 O O . GLU A 1 92 ? -1.782 -1.568 -9.624 1.00 98.88 92 GLU A O 1
ATOM 719 N N . ALA A 1 93 ? -2.021 0.317 -8.422 1.00 98.81 93 ALA A N 1
ATOM 720 C CA . ALA A 1 93 ? -1.330 1.164 -9.385 1.00 98.81 93 ALA A CA 1
ATOM 721 C C . ALA A 1 93 ? 0.140 0.751 -9.551 1.00 98.81 93 ALA A C 1
ATOM 723 O O . ALA A 1 93 ? 0.588 0.598 -10.688 1.00 98.81 93 ALA A O 1
ATOM 724 N N . ALA A 1 94 ? 0.862 0.506 -8.452 1.00 98.81 94 ALA A N 1
ATOM 725 C CA . ALA A 1 94 ? 2.254 0.062 -8.482 1.00 98.81 94 ALA A CA 1
ATOM 726 C C . ALA A 1 94 ? 2.410 -1.255 -9.254 1.00 98.81 94 ALA A C 1
ATOM 728 O O . ALA A 1 94 ? 3.234 -1.332 -10.166 1.00 98.81 94 ALA A O 1
ATOM 729 N N . ILE A 1 95 ? 1.558 -2.248 -8.973 1.00 98.81 95 ILE A N 1
ATOM 730 C CA . ILE A 1 95 ? 1.541 -3.534 -9.686 1.00 98.81 95 ILE A CA 1
ATOM 731 C C . ILE A 1 95 ? 1.247 -3.330 -11.175 1.00 98.81 95 ILE A C 1
ATOM 733 O O . ILE A 1 95 ? 1.947 -3.873 -12.030 1.00 98.81 95 ILE A O 1
ATOM 737 N N . ARG A 1 96 ? 0.207 -2.558 -11.512 1.00 98.81 96 ARG A N 1
ATOM 738 C CA . ARG A 1 96 ? -0.205 -2.328 -12.905 1.00 98.81 96 ARG A CA 1
ATOM 739 C C . ARG A 1 96 ? 0.888 -1.634 -13.714 1.00 98.81 96 ARG A C 1
ATOM 741 O O . ARG A 1 96 ? 1.103 -2.006 -14.862 1.00 98.81 96 ARG A O 1
ATOM 748 N N . LEU A 1 97 ? 1.549 -0.634 -13.135 1.00 98.75 97 LEU A N 1
ATOM 749 C CA . LEU A 1 97 ? 2.653 0.089 -13.771 1.00 98.75 97 LEU A CA 1
ATOM 750 C C . LEU A 1 97 ? 3.900 -0.792 -13.881 1.00 98.75 97 LEU A C 1
ATOM 752 O O . LEU A 1 97 ? 4.522 -0.830 -14.938 1.00 98.75 97 LEU A O 1
ATOM 756 N N . GLY A 1 98 ? 4.192 -1.588 -12.849 1.00 98.44 98 GLY A N 1
ATOM 757 C CA . GLY A 1 98 ? 5.306 -2.532 -12.877 1.00 98.44 98 GLY A CA 1
ATOM 758 C C . GLY A 1 98 ? 5.147 -3.584 -13.972 1.00 98.44 98 GLY A C 1
ATOM 759 O O . GLY A 1 98 ? 6.074 -3.822 -14.739 1.00 98.44 98 GLY A O 1
ATOM 760 N N . LYS A 1 99 ? 3.937 -4.130 -14.145 1.00 98.50 99 LYS A N 1
ATOM 761 C CA . LYS A 1 99 ? 3.611 -5.058 -15.245 1.00 98.50 99 LYS A CA 1
ATOM 762 C C . LYS A 1 99 ? 3.763 -4.440 -16.641 1.00 98.50 99 LYS A C 1
ATOM 764 O O . LYS A 1 99 ? 3.877 -5.178 -17.611 1.00 98.50 99 LYS A O 1
ATOM 769 N N . ARG A 1 100 ? 3.741 -3.108 -16.754 1.00 98.25 100 ARG A N 1
ATOM 770 C CA . ARG A 1 100 ? 3.966 -2.372 -18.010 1.00 98.25 100 ARG A CA 1
ATOM 771 C C . ARG A 1 100 ? 5.437 -2.016 -18.242 1.00 98.25 100 ARG A C 1
ATOM 773 O O . ARG A 1 100 ? 5.738 -1.414 -19.264 1.00 98.25 100 ARG A O 1
ATOM 780 N N . GLY A 1 101 ? 6.333 -2.347 -17.311 1.00 98.12 101 GLY A N 1
ATOM 781 C CA . GLY A 1 101 ? 7.747 -1.979 -17.394 1.00 98.12 101 GLY A CA 1
ATOM 782 C C . GLY A 1 101 ? 8.061 -0.548 -16.939 1.00 98.12 101 GLY A C 1
ATOM 783 O O . GLY A 1 101 ? 9.206 -0.120 -17.050 1.00 98.12 101 GLY A O 1
ATOM 784 N N . ASP A 1 102 ? 7.085 0.200 -16.412 1.00 98.44 102 ASP A N 1
ATOM 785 C CA . ASP A 1 102 ? 7.295 1.585 -15.976 1.00 98.44 102 ASP A CA 1
ATOM 786 C C . ASP A 1 102 ? 7.807 1.627 -14.529 1.00 98.44 102 ASP A C 1
ATOM 788 O O . ASP A 1 102 ? 7.037 1.744 -13.569 1.00 98.44 102 ASP A O 1
ATOM 792 N N . LEU A 1 103 ? 9.128 1.499 -14.377 1.00 98.19 103 LEU A N 1
ATOM 793 C CA . LEU A 1 103 ? 9.802 1.490 -13.077 1.00 98.19 103 LEU A CA 1
ATOM 794 C C . LEU A 1 103 ? 9.551 2.771 -12.277 1.00 98.19 103 LEU A C 1
ATOM 796 O O . LEU A 1 103 ? 9.213 2.698 -11.096 1.00 98.19 103 LEU A O 1
ATOM 800 N N . SER A 1 104 ? 9.693 3.939 -12.906 1.00 98.44 104 SER A N 1
ATOM 801 C CA . SER A 1 104 ? 9.598 5.226 -12.210 1.00 98.44 104 SER A CA 1
ATOM 802 C C . SER A 1 104 ? 8.193 5.449 -11.646 1.00 98.44 104 SER A C 1
ATOM 804 O O . SER A 1 104 ? 8.027 5.734 -10.454 1.00 98.44 104 SER A O 1
ATOM 806 N N . ALA A 1 105 ? 7.158 5.235 -12.465 1.00 98.56 105 ALA A N 1
ATOM 807 C CA . ALA A 1 105 ? 5.780 5.407 -12.022 1.00 98.56 105 ALA A CA 1
ATOM 808 C C . ALA A 1 105 ? 5.349 4.312 -11.030 1.00 98.56 105 ALA A C 1
ATOM 810 O O . ALA A 1 105 ? 4.586 4.582 -10.090 1.00 98.56 105 ALA A O 1
ATOM 811 N N . SER A 1 106 ? 5.849 3.083 -11.202 1.00 98.69 106 SER A N 1
ATOM 812 C CA . SER A 1 106 ? 5.614 1.985 -10.262 1.00 98.69 106 SER A CA 1
ATOM 813 C C . SER A 1 106 ? 6.213 2.291 -8.884 1.00 98.69 106 SER A C 1
ATOM 815 O O . SER A 1 106 ? 5.495 2.229 -7.882 1.00 98.69 106 SER A O 1
ATOM 817 N N . LEU A 1 107 ? 7.468 2.752 -8.824 1.00 98.81 107 LEU A N 1
ATOM 818 C CA . LEU A 1 107 ? 8.133 3.162 -7.585 1.00 98.81 107 LEU A CA 1
ATOM 819 C C . LEU A 1 107 ? 7.437 4.362 -6.923 1.00 98.81 107 LEU A C 1
ATOM 821 O O . LEU A 1 107 ? 7.248 4.374 -5.705 1.00 98.81 107 LEU A O 1
ATOM 825 N N . ALA A 1 108 ? 7.006 5.363 -7.694 1.00 98.81 108 ALA A N 1
ATOM 826 C CA . ALA A 1 108 ? 6.246 6.495 -7.157 1.00 98.81 108 ALA A CA 1
ATOM 827 C C . ALA A 1 108 ? 4.922 6.045 -6.506 1.00 98.81 108 ALA A C 1
ATOM 829 O O . ALA A 1 108 ? 4.533 6.526 -5.433 1.00 98.81 108 ALA A O 1
ATOM 830 N N . SER A 1 109 ? 4.250 5.070 -7.123 1.00 98.75 109 SER A N 1
ATOM 831 C CA . SER A 1 109 ? 3.038 4.461 -6.573 1.00 98.75 109 SER A CA 1
ATOM 832 C C . SER A 1 109 ? 3.335 3.631 -5.320 1.00 98.75 109 SER A C 1
ATOM 834 O O . SER A 1 109 ? 2.600 3.753 -4.342 1.00 98.75 109 SER A O 1
ATOM 836 N N . ALA A 1 110 ? 4.441 2.879 -5.289 1.00 98.75 110 ALA A N 1
ATOM 837 C CA . ALA A 1 110 ? 4.894 2.141 -4.106 1.00 98.75 110 ALA A CA 1
ATOM 838 C C . ALA A 1 110 ? 5.184 3.074 -2.915 1.00 98.75 110 ALA A C 1
ATOM 840 O O . ALA A 1 110 ? 4.709 2.832 -1.806 1.00 98.75 110 ALA A O 1
ATOM 841 N N . LYS A 1 111 ? 5.871 4.203 -3.147 1.00 98.81 111 LYS A N 1
ATOM 842 C CA . LYS A 1 111 ? 6.112 5.235 -2.118 1.00 98.81 111 LYS A CA 1
ATOM 843 C C . LYS A 1 111 ? 4.803 5.805 -1.569 1.00 98.81 111 LYS A C 1
ATOM 845 O O . LYS A 1 111 ? 4.650 5.958 -0.358 1.00 98.81 111 LYS A O 1
ATOM 850 N N . SER A 1 112 ? 3.834 6.060 -2.449 1.00 98.69 112 SER A N 1
ATOM 851 C CA . SER A 1 112 ? 2.496 6.513 -2.049 1.00 98.69 112 SER A CA 1
ATOM 852 C C . SER A 1 112 ? 1.749 5.453 -1.229 1.00 98.69 112 SER A C 1
ATOM 854 O O . SER A 1 112 ? 1.124 5.786 -0.224 1.00 98.69 112 SER A O 1
ATOM 856 N N . ALA A 1 113 ? 1.833 4.176 -1.619 1.00 98.62 113 ALA A N 1
ATOM 857 C CA . ALA A 1 113 ? 1.254 3.068 -0.862 1.00 98.62 113 ALA A CA 1
ATOM 858 C C . ALA A 1 113 ? 1.870 2.974 0.542 1.00 98.62 113 ALA A C 1
ATOM 860 O O . ALA A 1 113 ? 1.136 2.861 1.521 1.00 98.62 113 ALA A O 1
ATOM 861 N N . SER A 1 114 ? 3.195 3.117 0.657 1.00 98.62 114 SER A N 1
ATOM 862 C CA . SER A 1 114 ? 3.898 3.118 1.945 1.00 98.62 114 SER A CA 1
ATOM 863 C C . SER A 1 114 ? 3.465 4.267 2.857 1.00 98.62 114 SER A C 1
ATOM 865 O O . SER A 1 114 ? 3.201 4.058 4.042 1.00 98.62 114 SER A O 1
ATOM 867 N N . PHE A 1 115 ? 3.297 5.473 2.309 1.00 98.31 115 PHE A N 1
ATOM 868 C CA . PHE A 1 115 ? 2.774 6.613 3.064 1.00 98.31 115 PHE A CA 1
ATOM 869 C C . PHE A 1 115 ? 1.389 6.329 3.666 1.00 98.31 115 PHE A C 1
ATOM 871 O O . PHE A 1 115 ? 1.169 6.561 4.856 1.00 98.31 115 PHE A O 1
ATOM 878 N N . HIS A 1 116 ? 0.456 5.790 2.876 1.00 98.19 116 HIS A N 1
ATOM 879 C CA . HIS A 1 116 ? -0.881 5.459 3.374 1.00 98.19 116 HIS A CA 1
ATOM 880 C C . HIS A 1 116 ? -0.876 4.258 4.333 1.00 98.19 116 HIS A C 1
ATOM 882 O O . HIS A 1 116 ? -1.593 4.287 5.333 1.00 98.19 116 HIS A O 1
ATOM 888 N N . ALA A 1 117 ? -0.023 3.254 4.108 1.00 98.19 117 ALA A N 1
ATOM 889 C CA . ALA A 1 117 ? 0.153 2.123 5.018 1.00 98.19 117 ALA A CA 1
ATOM 890 C C . ALA A 1 117 ? 0.598 2.573 6.420 1.00 98.19 117 ALA A C 1
ATOM 892 O O . ALA A 1 117 ? 0.074 2.090 7.425 1.00 98.19 117 ALA A O 1
ATOM 893 N N . LYS A 1 118 ? 1.515 3.547 6.502 1.00 98.12 118 LYS A N 1
ATOM 894 C CA . LYS A 1 118 ? 1.962 4.120 7.782 1.00 98.12 118 LYS A CA 1
ATOM 895 C C . LYS A 1 118 ? 0.814 4.807 8.527 1.00 98.12 118 LYS A C 1
ATOM 897 O O . LYS A 1 118 ? 0.653 4.549 9.716 1.00 98.12 118 LYS A O 1
ATOM 902 N N . LYS A 1 119 ? -0.055 5.540 7.818 1.00 96.25 119 LYS A N 1
ATOM 903 C CA . LYS A 1 119 ? -1.279 6.129 8.397 1.00 96.25 119 LYS A CA 1
ATOM 904 C C . LYS A 1 119 ? -2.270 5.086 8.912 1.00 96.25 119 LYS A C 1
ATOM 906 O O . LYS A 1 119 ? -2.904 5.307 9.937 1.00 96.25 119 LYS A O 1
ATOM 911 N N . VAL A 1 120 ? -2.420 3.957 8.213 1.00 95.75 120 VAL A N 1
ATOM 912 C CA . VAL A 1 120 ? -3.262 2.841 8.680 1.00 95.75 120 VAL A CA 1
ATOM 913 C C . VAL A 1 120 ? -2.736 2.298 10.006 1.00 95.75 120 VAL A C 1
ATOM 915 O O . VAL A 1 120 ? -3.506 2.162 10.950 1.00 95.75 120 VAL A O 1
ATOM 918 N N . ARG A 1 121 ? -1.427 2.036 10.096 1.00 95.50 121 ARG A N 1
ATOM 919 C CA . ARG A 1 121 ? -0.793 1.571 11.336 1.00 95.50 121 ARG A CA 1
ATOM 920 C C . ARG A 1 121 ? -0.929 2.589 12.467 1.00 95.50 121 ARG A C 1
ATOM 922 O O . ARG A 1 121 ? -1.215 2.197 13.586 1.00 95.50 121 ARG A O 1
ATOM 929 N N . GLU A 1 122 ? -0.709 3.872 12.190 1.00 92.88 122 GLU A N 1
ATOM 930 C CA . GLU A 1 122 ? -0.849 4.949 13.181 1.00 92.88 122 GLU A CA 1
ATOM 931 C C . GLU A 1 122 ? -2.270 5.048 13.737 1.00 92.88 122 GLU A C 1
ATOM 933 O O . GLU A 1 122 ? -2.432 5.236 14.931 1.00 92.88 122 GLU A O 1
ATOM 938 N N . ALA A 1 123 ? -3.293 4.862 12.901 1.00 90.62 123 ALA A N 1
ATOM 939 C CA . ALA A 1 123 ? -4.689 4.871 13.336 1.00 90.62 123 ALA A CA 1
ATOM 940 C C . ALA A 1 123 ? -5.112 3.621 14.136 1.00 90.62 123 ALA A C 1
ATOM 942 O O . ALA A 1 123 ? -6.215 3.596 14.678 1.00 90.62 123 ALA A O 1
ATOM 943 N N . LEU A 1 124 ? -4.272 2.583 14.167 1.00 89.06 124 LEU A N 1
ATOM 944 C CA . LEU A 1 124 ? -4.476 1.337 14.914 1.00 89.06 124 LEU A CA 1
ATOM 945 C C . LEU A 1 124 ? -3.554 1.226 16.141 1.00 89.06 124 LEU A C 1
ATOM 947 O O . LEU A 1 124 ? -3.497 0.164 16.753 1.00 89.06 124 LEU A O 1
ATOM 951 N N . ARG A 1 125 ? -2.803 2.280 16.471 1.00 83.00 125 ARG A N 1
ATOM 952 C CA . ARG A 1 125 ? -2.017 2.399 17.706 1.00 83.00 125 ARG A CA 1
ATOM 953 C C . ARG A 1 125 ? -2.781 3.226 18.728 1.00 83.00 125 ARG A C 1
ATOM 955 O O . ARG A 1 125 ? -2.619 2.917 19.924 1.00 83.00 125 ARG A O 1
#

Sequence (125 aa):
MQRFGSLILLFVLAGSAQAEGFDHLLQTANQIVRLSEEMVYHGSEGHLHEIIDNGAKMIKAIDRLAGDLKSLKLPHQKALQNSIRATRDKTEAAIRLGKRGDLSASLASAKSASFHAKKVREALR

Radius of gyration: 18.87 Å; chains: 1; bounding box: 45×26×68 Å

Foldseek 3Di:
DDPDDPPVVVVVVVVVVVVVLLVVLLVLLVLLLVLLVQLLVVLVVVNLVSLQVSLVVNLVSLVVSVVSCVVDDAPPSVVLVVLSVQLNVLSVQLNVCSVVVNSVRSSVSSVSSNVSSVVNSVSSD

Secondary structure (DSSP, 8-state):
-----SSHHHHHHHHHHHHHHHHHHHHHHHHHHHHHHHHHHHHHTT-HHHHHHHHHHHHHHHHHHHHHGGG---TTHHHHHHHHHHHHHHHHHHHHHHTTT-HHHHHHHHHHHHHHHHHHHHTT-